Protein AF-A0A3D2SJW5-F1 (afdb_monomer_lite)

Organism: NCBI:txid108980

Structure (mmCIF, N/CA/C/O backbone):
data_AF-A0A3D2SJW5-F1
#
_entry.id   AF-A0A3D2SJW5-F1
#
loop_
_atom_site.group_PDB
_atom_site.id
_atom_site.type_symbol
_atom_site.label_atom_id
_atom_site.label_alt_id
_atom_site.label_comp_id
_atom_site.label_asym_id
_atom_site.label_entity_id
_atom_site.label_seq_id
_atom_site.pdbx_PDB_ins_code
_atom_site.Cartn_x
_atom_site.Cartn_y
_atom_site.Cartn_z
_atom_site.occupancy
_atom_site.B_iso_or_equiv
_atom_site.auth_seq_id
_atom_site.auth_comp_id
_atom_site.auth_asym_id
_atom_site.auth_atom_id
_atom_site.pdbx_PDB_model_num
ATOM 1 N N . MET A 1 1 ? -3.505 52.581 76.945 1.00 42.41 1 MET A N 1
ATOM 2 C CA . MET A 1 1 ? -4.119 52.944 75.648 1.00 42.41 1 MET A CA 1
ATOM 3 C C . MET A 1 1 ? -3.589 51.964 74.610 1.00 42.41 1 MET A C 1
ATOM 5 O O . MET A 1 1 ? -2.445 52.078 74.195 1.00 42.41 1 MET A O 1
ATOM 9 N N . LEU A 1 2 ? -4.366 50.921 74.330 1.00 38.41 2 LEU A N 1
ATOM 10 C CA . LEU A 1 2 ? -3.996 49.765 73.513 1.00 38.41 2 LEU A CA 1
ATOM 11 C C . LEU A 1 2 ? -4.323 50.067 72.040 1.00 38.41 2 LEU A C 1
ATOM 13 O O . LEU A 1 2 ? -5.460 50.423 71.743 1.00 38.41 2 LEU A O 1
ATOM 17 N N . LYS A 1 3 ? -3.363 49.928 71.119 1.00 41.38 3 LYS A N 1
ATOM 18 C CA . LYS A 1 3 ? -3.633 49.884 69.671 1.00 41.38 3 LYS A CA 1
ATOM 19 C C . LYS A 1 3 ? -3.129 48.553 69.126 1.00 41.38 3 LYS A C 1
ATOM 21 O O . LYS A 1 3 ? -1.937 48.376 68.908 1.00 41.38 3 LYS A O 1
ATOM 26 N N . ALA A 1 4 ? -4.059 47.618 68.957 1.00 44.56 4 ALA A N 1
ATOM 27 C CA . ALA A 1 4 ? -3.851 46.399 68.193 1.00 44.56 4 ALA A CA 1
ATOM 28 C C . ALA A 1 4 ? -3.848 46.751 66.697 1.00 44.56 4 ALA A C 1
ATOM 30 O O . ALA A 1 4 ? -4.776 47.401 66.216 1.00 44.56 4 ALA A O 1
ATOM 31 N N . ILE A 1 5 ? -2.809 46.341 65.972 1.00 50.91 5 ILE A N 1
ATOM 32 C CA . ILE A 1 5 ? -2.748 46.423 64.511 1.00 50.91 5 ILE A CA 1
ATOM 33 C C . ILE A 1 5 ? -2.974 45.004 63.989 1.00 50.91 5 ILE A C 1
ATOM 35 O O . ILE A 1 5 ? -2.102 44.147 64.097 1.00 50.91 5 ILE A O 1
ATOM 39 N N . PHE A 1 6 ? -4.170 44.755 63.460 1.00 44.25 6 PHE A N 1
ATOM 40 C CA . PHE A 1 6 ? -4.479 43.569 62.665 1.00 44.25 6 PHE A CA 1
ATOM 41 C C . PHE A 1 6 ? -4.082 43.857 61.214 1.00 44.25 6 PHE A C 1
ATOM 43 O O . PHE A 1 6 ? -4.751 44.629 60.530 1.00 44.25 6 PHE A O 1
ATOM 50 N N . ALA A 1 7 ? -2.991 43.255 60.741 1.00 50.41 7 ALA A N 1
ATOM 51 C CA . ALA A 1 7 ? -2.663 43.222 59.319 1.00 50.41 7 ALA A CA 1
ATOM 52 C C . ALA A 1 7 ? -3.240 41.931 58.721 1.00 50.41 7 ALA A C 1
ATOM 54 O O . ALA A 1 7 ? -2.779 40.831 59.019 1.00 50.41 7 ALA A O 1
ATOM 55 N N . ILE A 1 8 ? -4.290 42.071 57.914 1.00 51.62 8 ILE A N 1
ATOM 56 C CA . ILE A 1 8 ? -4.923 40.975 57.178 1.00 51.62 8 ILE A CA 1
ATOM 57 C C . ILE A 1 8 ? -4.055 40.690 55.949 1.00 51.62 8 ILE A C 1
ATOM 59 O O . ILE A 1 8 ? -3.985 41.505 55.032 1.00 51.62 8 ILE A O 1
ATOM 63 N N . PHE A 1 9 ? -3.380 39.542 55.933 1.00 43.09 9 PHE A N 1
ATOM 64 C CA . PHE A 1 9 ? -2.624 39.068 54.775 1.00 43.09 9 PHE A CA 1
ATOM 65 C C . PHE A 1 9 ? -3.592 38.326 53.841 1.00 43.09 9 PHE A C 1
ATOM 67 O O . PHE A 1 9 ? -3.900 37.153 54.048 1.00 43.09 9 PHE A O 1
ATOM 74 N N . SER A 1 10 ? -4.147 39.021 52.843 1.00 54.88 10 SER A N 1
ATOM 75 C CA . SER A 1 10 ? -4.997 38.397 51.824 1.00 54.88 10 SER A CA 1
ATOM 76 C C . SER A 1 10 ? -4.137 37.559 50.876 1.00 54.88 10 SER A C 1
ATOM 78 O O . SER A 1 10 ? -3.510 38.084 49.953 1.00 54.88 10 SER A O 1
ATOM 80 N N . LEU A 1 11 ? -4.096 36.250 51.117 1.00 58.06 11 LEU A N 1
ATOM 81 C CA . LEU A 1 11 ? -3.429 35.277 50.260 1.00 58.06 11 LEU A CA 1
ATOM 82 C C . LEU A 1 11 ? -4.256 35.087 48.974 1.00 58.06 11 LEU A C 1
ATOM 84 O O . LEU A 1 11 ? -5.195 34.295 48.925 1.00 58.06 11 LEU A O 1
ATOM 88 N N . GLY A 1 12 ? -3.947 35.866 47.937 1.00 53.75 12 GLY A N 1
ATOM 89 C CA . GLY A 1 12 ? -4.556 35.718 46.616 1.00 53.75 12 GLY A CA 1
ATOM 90 C C . GLY A 1 12 ? -4.118 34.408 45.959 1.00 53.75 12 GLY A C 1
ATOM 91 O O . GLY A 1 12 ? -2.968 34.274 45.548 1.00 53.75 12 GLY A O 1
ATOM 92 N N . CYS A 1 13 ? -5.031 33.441 45.845 1.00 54.12 13 CYS A N 1
ATOM 93 C CA . CYS A 1 13 ? -4.825 32.235 45.042 1.00 54.12 13 CYS A CA 1
ATOM 94 C C . CYS A 1 13 ? -4.848 32.597 43.550 1.00 54.12 13 CYS A C 1
ATOM 96 O O . CYS A 1 13 ? -5.908 32.641 42.926 1.00 54.12 13 CYS A O 1
ATOM 98 N N . PHE A 1 14 ? -3.678 32.844 42.960 1.00 57.81 14 PHE A N 1
ATOM 99 C CA . PHE A 1 14 ? -3.523 32.871 41.507 1.00 57.81 14 PHE A CA 1
ATOM 100 C C . PHE A 1 14 ? -3.635 31.441 40.970 1.00 57.81 14 PHE A C 1
ATOM 102 O O . PHE A 1 14 ? -2.680 30.669 41.002 1.00 57.81 14 PHE A O 1
ATOM 109 N N . SER A 1 15 ? -4.821 31.076 40.483 1.00 53.75 15 SER A N 1
ATOM 110 C CA . SER A 1 15 ? -5.005 29.837 39.727 1.00 53.75 15 SER A CA 1
ATOM 111 C C . SER A 1 15 ? -4.444 30.035 38.320 1.00 53.75 15 SER A C 1
ATOM 113 O O . SER A 1 15 ? -5.119 30.567 37.441 1.00 53.75 15 SER A O 1
ATOM 115 N N . PHE A 1 16 ? -3.192 29.631 38.102 1.00 58.69 16 PHE A N 1
ATOM 116 C CA . PHE A 1 16 ? -2.643 29.491 36.757 1.00 58.69 16 PHE A CA 1
ATOM 117 C C . PHE A 1 16 ? -3.298 28.276 36.096 1.00 58.69 16 PHE A C 1
ATOM 119 O O . PHE A 1 16 ? -2.931 27.135 36.363 1.00 58.69 16 PHE A O 1
ATOM 126 N N . THR A 1 17 ? -4.287 28.511 35.235 1.00 53.75 17 THR A N 1
ATOM 127 C CA . THR A 1 17 ? -4.764 27.474 34.320 1.00 53.75 17 THR A CA 1
ATOM 128 C C . THR A 1 17 ? -3.764 27.379 33.173 1.00 53.75 17 THR A C 1
ATOM 130 O O . THR A 1 17 ? -3.714 28.221 32.276 1.00 53.75 17 THR A O 1
ATOM 133 N N . THR A 1 18 ? -2.904 26.365 33.205 1.00 54.69 18 THR A N 1
ATOM 134 C CA . THR A 1 18 ? -2.098 26.015 32.038 1.00 54.69 18 THR A CA 1
ATOM 135 C C . THR A 1 18 ? -3.037 25.414 30.997 1.00 54.69 18 THR A C 1
ATOM 137 O O . THR A 1 18 ? -3.420 24.249 31.057 1.00 54.69 18 THR A O 1
ATOM 140 N N . SER A 1 19 ? -3.449 26.220 30.020 1.00 59.31 19 SER A N 1
ATOM 141 C CA . SER A 1 19 ? -4.032 25.669 28.801 1.00 59.31 19 SER A CA 1
ATOM 142 C C . SER A 1 19 ? -2.899 25.018 28.011 1.00 59.31 19 SER A C 1
ATOM 144 O O . SER A 1 19 ? -2.157 25.673 27.280 1.00 59.31 19 SER A O 1
ATOM 146 N N . VAL A 1 20 ? -2.728 23.706 28.188 1.00 59.19 20 VAL A N 1
ATOM 147 C CA . VAL A 1 20 ? -1.933 22.902 27.258 1.00 59.19 20 VAL A CA 1
ATOM 148 C C . VAL A 1 20 ? -2.674 22.947 25.929 1.00 59.19 20 VAL A C 1
ATOM 150 O O . VAL A 1 20 ? -3.687 22.279 25.731 1.00 59.19 20 VAL A O 1
ATOM 153 N N . ARG A 1 21 ? -2.203 23.799 25.021 1.00 56.19 21 ARG A N 1
ATOM 154 C CA . ARG A 1 21 ? -2.673 23.809 23.643 1.00 56.19 21 ARG A CA 1
ATOM 155 C C . ARG A 1 21 ? -2.164 22.509 23.021 1.00 56.19 21 ARG A C 1
ATOM 157 O O . ARG A 1 21 ? -0.965 22.373 22.789 1.00 56.19 21 ARG A O 1
ATOM 164 N N . ALA A 1 22 ? -3.056 21.535 22.837 1.00 53.66 22 ALA A N 1
ATOM 165 C CA . ALA A 1 22 ? -2.737 20.316 22.108 1.00 53.66 22 ALA A CA 1
ATOM 166 C C . ALA A 1 22 ? -2.182 20.727 20.739 1.00 53.66 22 ALA A C 1
ATOM 168 O O . ALA A 1 22 ? -2.861 21.398 19.959 1.00 53.66 22 ALA A O 1
ATOM 169 N N . ASN A 1 23 ? -0.917 20.389 20.496 1.00 51.50 23 ASN A N 1
ATOM 170 C CA . ASN A 1 23 ? -0.310 20.496 19.178 1.00 51.50 23 ASN A CA 1
ATOM 171 C C . ASN A 1 23 ? -1.221 19.713 18.215 1.00 51.50 23 ASN A C 1
ATOM 173 O O . ASN A 1 23 ? -1.589 18.593 18.584 1.00 51.50 23 ASN A O 1
ATOM 177 N N . PRO A 1 24 ? -1.660 20.262 17.063 1.00 45.25 24 PRO A N 1
ATOM 178 C CA . PRO A 1 24 ? -2.457 19.502 16.107 1.00 45.25 24 PRO A CA 1
ATOM 179 C C . PRO A 1 24 ? -1.705 18.212 15.805 1.00 45.25 24 PRO A C 1
ATOM 181 O O . PRO A 1 24 ? -0.617 18.243 15.232 1.00 45.25 24 PRO A O 1
ATOM 184 N N . ASN A 1 25 ? -2.242 17.098 16.310 1.00 53.44 25 ASN A N 1
ATOM 185 C CA . ASN A 1 25 ? -1.600 15.801 16.208 1.00 53.44 25 ASN A CA 1
ATOM 186 C C . ASN A 1 25 ? -1.327 15.564 14.719 1.00 53.44 25 ASN A C 1
ATOM 188 O O . ASN A 1 25 ? -2.306 15.499 13.965 1.00 53.44 25 ASN A O 1
ATOM 192 N N . PRO A 1 26 ? -0.062 15.414 14.271 1.00 52.84 26 PRO A N 1
ATOM 193 C CA . PRO A 1 26 ? 0.163 14.729 13.008 1.00 52.84 26 PRO A CA 1
ATOM 194 C C . PRO A 1 26 ? -0.638 13.433 13.105 1.00 52.84 26 PRO A C 1
ATOM 196 O O . PRO A 1 26 ? -0.639 12.805 14.169 1.00 52.84 26 PRO A O 1
ATOM 199 N N . THR A 1 27 ? -1.416 13.119 12.069 1.00 62.84 27 THR A N 1
ATOM 200 C CA . THR A 1 27 ? -2.282 11.935 11.985 1.00 62.84 27 THR A CA 1
ATOM 201 C C . THR A 1 27 ? -1.685 10.799 12.813 1.00 62.84 27 THR A C 1
ATOM 203 O O . THR A 1 27 ? -0.561 10.395 12.536 1.00 62.84 27 THR A O 1
ATOM 206 N N . GLN A 1 28 ? -2.362 10.359 13.890 1.00 82.12 28 GLN A N 1
ATOM 207 C CA . GLN A 1 28 ? -1.746 9.612 15.016 1.00 82.12 28 GLN A CA 1
ATOM 208 C C . GLN A 1 28 ? -0.984 8.325 14.612 1.00 82.12 28 GLN A C 1
ATOM 210 O O . GLN A 1 28 ? -0.272 7.737 15.425 1.00 82.12 2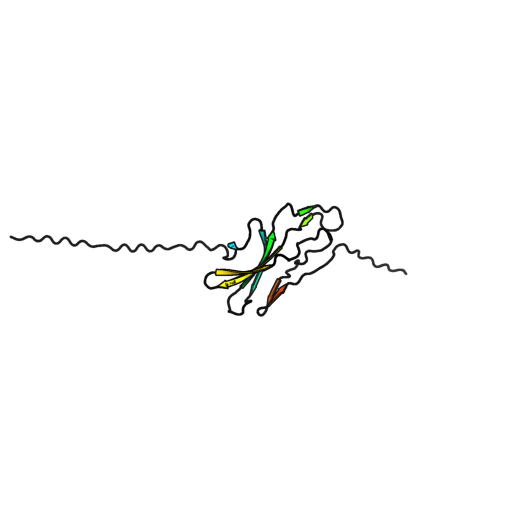8 GLN A O 1
ATOM 215 N N . TYR A 1 29 ? -1.123 7.887 13.362 1.00 90.94 29 TYR A N 1
ATOM 216 C CA . TYR A 1 29 ? -0.411 6.769 12.761 1.00 90.94 29 TYR A CA 1
ATOM 217 C C . TYR A 1 29 ? 0.964 7.114 12.147 1.00 90.94 29 TYR A C 1
ATOM 219 O O . TYR A 1 29 ? 1.698 6.199 11.788 1.00 90.94 29 TYR A O 1
ATOM 227 N N . GLN A 1 30 ? 1.360 8.390 12.037 1.00 93.00 30 GLN A N 1
ATOM 228 C CA . GLN A 1 30 ? 2.602 8.795 11.355 1.00 93.00 30 GLN A CA 1
ATOM 229 C C . GLN A 1 30 ? 3.864 8.176 11.977 1.00 93.00 30 GLN A C 1
ATOM 231 O O . GLN A 1 30 ? 4.838 7.914 11.279 1.00 93.00 30 GLN A O 1
ATOM 236 N N . GLN A 1 31 ? 3.832 7.894 13.282 1.00 93.50 31 GLN A N 1
ATOM 237 C CA . GLN A 1 31 ? 4.908 7.215 14.012 1.00 93.50 31 GLN A CA 1
ATOM 238 C C . GLN A 1 31 ? 5.214 5.795 13.502 1.00 93.50 31 GLN A C 1
ATOM 240 O O . GLN A 1 31 ? 6.306 5.289 13.743 1.00 93.50 31 GLN A O 1
ATOM 245 N N . TYR A 1 32 ? 4.270 5.156 12.804 1.00 95.75 32 TYR A N 1
ATOM 246 C CA . TYR A 1 32 ? 4.447 3.817 12.237 1.00 95.75 32 TYR A CA 1
ATOM 247 C C . TYR A 1 32 ? 5.018 3.839 10.815 1.00 95.75 32 TYR A C 1
ATOM 249 O O . TYR A 1 32 ? 5.328 2.779 10.274 1.00 95.75 32 TYR A O 1
ATOM 257 N N . ILE A 1 33 ? 5.172 5.022 10.210 1.00 96.62 33 ILE A N 1
ATOM 258 C CA . ILE A 1 33 ? 5.752 5.179 8.876 1.00 96.62 33 ILE A CA 1
ATOM 259 C C . ILE A 1 33 ? 7.266 5.349 9.021 1.00 96.62 33 ILE A C 1
ATOM 261 O O . ILE A 1 33 ? 7.709 6.321 9.643 1.00 96.62 33 ILE A O 1
ATOM 265 N N . PRO A 1 34 ? 8.086 4.430 8.476 1.00 96.25 34 PRO A N 1
ATOM 266 C CA . PRO A 1 34 ? 9.530 4.583 8.519 1.00 96.25 34 PRO A CA 1
ATOM 267 C C . PRO A 1 34 ? 9.979 5.857 7.794 1.00 96.25 34 PRO A C 1
ATOM 269 O O . PRO A 1 34 ? 9.313 6.370 6.892 1.00 96.25 34 PRO A O 1
ATOM 272 N N . LYS A 1 35 ? 11.151 6.372 8.171 1.00 95.88 35 LYS A N 1
ATOM 273 C CA . LYS A 1 35 ? 11.770 7.477 7.430 1.00 95.88 35 LYS A CA 1
ATOM 274 C C . LYS A 1 35 ? 12.021 7.048 5.987 1.00 95.88 35 LYS A C 1
ATOM 276 O O . LYS A 1 35 ? 12.410 5.910 5.759 1.00 95.88 35 LYS A O 1
ATOM 281 N N . HIS A 1 36 ? 11.870 7.983 5.051 1.00 96.38 36 HIS A N 1
ATOM 282 C CA . HIS A 1 36 ? 12.043 7.740 3.613 1.00 96.38 36 HIS A CA 1
ATOM 283 C C . HIS A 1 36 ? 11.060 6.718 3.032 1.00 96.38 36 HIS A C 1
ATOM 285 O O . HIS A 1 36 ? 11.383 6.054 2.060 1.00 96.38 36 HIS A O 1
ATOM 291 N N . TRP A 1 37 ? 9.867 6.589 3.610 1.00 98.06 37 TRP A N 1
ATOM 292 C CA . TRP A 1 37 ? 8.756 5.844 3.023 1.00 98.06 37 TRP A CA 1
ATOM 293 C C . TRP A 1 37 ? 7.619 6.809 2.689 1.00 98.06 37 TRP A C 1
ATOM 295 O O . TRP A 1 37 ? 7.419 7.810 3.385 1.00 98.06 37 TRP A O 1
ATOM 305 N N . LYS A 1 38 ? 6.876 6.515 1.624 1.00 96.81 38 LYS A N 1
ATOM 306 C CA . LYS A 1 38 ? 5.665 7.238 1.220 1.00 96.81 38 LYS A CA 1
ATOM 307 C C . LYS A 1 38 ? 4.433 6.370 1.468 1.00 96.81 38 LYS A C 1
ATOM 309 O O . LYS A 1 38 ? 4.505 5.145 1.417 1.00 96.81 38 LYS A O 1
ATOM 314 N N . ILE A 1 39 ? 3.305 7.013 1.751 1.00 96.62 39 ILE A N 1
ATOM 315 C CA . ILE A 1 39 ? 2.002 6.346 1.807 1.00 96.62 39 ILE A CA 1
ATOM 316 C C . ILE A 1 39 ? 1.461 6.306 0.378 1.00 96.62 39 ILE A C 1
ATOM 318 O O . ILE A 1 39 ? 1.331 7.359 -0.241 1.00 96.62 39 ILE A O 1
ATOM 322 N N . LEU A 1 40 ? 1.177 5.107 -0.127 1.00 95.75 40 LEU A N 1
ATOM 323 C CA . LEU A 1 40 ? 0.512 4.901 -1.415 1.00 95.75 40 LEU A CA 1
ATOM 324 C C . LEU A 1 40 ? -1.006 4.930 -1.254 1.00 95.75 40 LEU A C 1
ATOM 326 O O . LEU A 1 40 ? -1.702 5.581 -2.023 1.00 95.75 40 LEU A O 1
ATOM 330 N N . GLU A 1 41 ? -1.511 4.260 -0.218 1.00 95.44 41 GLU A N 1
ATOM 331 C CA . GLU A 1 41 ? -2.945 4.112 0.005 1.00 95.44 41 GLU A CA 1
ATOM 332 C C . GLU A 1 41 ? -3.283 4.205 1.494 1.00 95.44 41 GLU A C 1
ATOM 334 O O . GLU A 1 41 ? -2.521 3.774 2.364 1.00 95.44 41 GLU A O 1
ATOM 339 N N . THR A 1 42 ? -4.440 4.791 1.797 1.00 96.00 42 THR A N 1
ATOM 340 C CA . THR A 1 42 ? -5.033 4.819 3.137 1.00 96.00 42 THR A CA 1
ATOM 341 C C . THR A 1 42 ? -6.480 4.375 3.029 1.00 96.00 42 THR A C 1
ATOM 343 O O . THR A 1 42 ? -7.326 5.106 2.519 1.00 96.00 42 THR A O 1
ATOM 346 N N . VAL A 1 43 ? -6.762 3.187 3.546 1.00 96.31 43 VAL A N 1
ATOM 347 C CA . VAL A 1 43 ? -8.096 2.594 3.561 1.00 96.31 43 VAL A CA 1
ATOM 348 C C . VAL A 1 43 ? -8.631 2.662 4.973 1.00 96.31 43 VAL A C 1
ATOM 350 O O . VAL A 1 43 ? -7.913 2.389 5.934 1.00 96.31 43 VAL A O 1
ATOM 353 N N . LYS A 1 44 ? -9.900 3.026 5.102 1.00 96.50 44 LYS A N 1
ATOM 354 C CA . LYS A 1 44 ? -10.561 3.168 6.391 1.00 96.50 44 LYS A CA 1
ATOM 355 C C . LYS A 1 44 ? -11.769 2.262 6.497 1.00 96.50 44 LYS A C 1
ATOM 357 O O . LYS A 1 44 ? -12.472 2.045 5.511 1.00 96.50 44 LYS A O 1
ATOM 362 N N . GLY A 1 45 ? -12.025 1.768 7.696 1.00 97.06 45 GLY A N 1
ATOM 363 C CA . GLY A 1 45 ? -13.220 0.996 7.991 1.00 97.06 45 GLY A CA 1
ATOM 364 C C . GLY A 1 45 ? -13.073 0.216 9.283 1.00 97.06 45 GLY A C 1
ATOM 365 O O . GLY A 1 45 ? -11.968 -0.026 9.740 1.00 97.06 45 GLY A O 1
ATOM 366 N N . ASP A 1 46 ? -14.199 -0.186 9.851 1.00 97.69 46 ASP A N 1
ATOM 367 C CA . ASP A 1 46 ? -14.245 -0.964 11.086 1.00 97.69 46 ASP A CA 1
ATOM 368 C C . ASP A 1 46 ? -13.886 -2.436 10.798 1.00 97.69 46 ASP A C 1
ATOM 370 O O . ASP A 1 46 ? -14.676 -3.182 10.198 1.00 97.69 46 ASP A O 1
ATOM 374 N N . LEU A 1 47 ? -12.655 -2.837 11.141 1.00 97.75 47 LEU A N 1
ATOM 375 C CA . LEU A 1 47 ? -12.128 -4.179 10.882 1.00 97.75 47 LEU A CA 1
ATOM 376 C C . LEU A 1 47 ? -12.472 -5.147 12.007 1.00 97.75 47 LEU A C 1
ATOM 378 O O . LEU A 1 47 ? -12.822 -6.299 11.739 1.00 97.75 47 LEU A O 1
ATOM 382 N N . ASN A 1 48 ? -12.368 -4.694 13.253 1.00 96.94 48 ASN A N 1
ATOM 383 C CA . ASN A 1 48 ? -12.582 -5.522 14.437 1.00 96.94 48 ASN A CA 1
ATOM 384 C C . ASN A 1 48 ? -14.038 -5.502 14.952 1.00 96.94 48 ASN A C 1
ATOM 386 O O . ASN A 1 48 ? -14.370 -6.277 15.850 1.00 96.94 48 ASN A O 1
ATOM 390 N N . ARG A 1 49 ? -14.913 -4.702 14.329 1.00 97.12 49 ARG A N 1
ATOM 391 C CA . ARG A 1 49 ? -16.340 -4.532 14.644 1.00 97.12 49 ARG A CA 1
ATOM 392 C C . ARG A 1 49 ? -16.597 -3.897 16.010 1.00 97.12 49 ARG A C 1
ATOM 394 O O . ARG A 1 49 ? -17.594 -4.234 16.654 1.00 97.12 49 ARG A O 1
ATOM 401 N N . ASP A 1 50 ? -15.717 -3.006 16.458 1.00 96.88 50 ASP A N 1
ATOM 402 C CA . ASP A 1 50 ? -15.883 -2.261 17.711 1.00 96.88 50 ASP A CA 1
ATOM 403 C C . ASP A 1 50 ? -16.580 -0.897 17.532 1.00 96.88 50 ASP A C 1
ATOM 405 O O . ASP A 1 50 ? -16.878 -0.214 18.517 1.00 96.88 50 ASP A O 1
ATOM 409 N N . GLY A 1 51 ? -16.907 -0.527 16.289 1.00 96.19 51 GLY A N 1
ATOM 410 C CA . GLY A 1 51 ? -17.553 0.735 15.938 1.00 96.19 51 GLY A CA 1
ATOM 411 C C . GLY A 1 51 ? -16.592 1.916 15.778 1.00 96.19 51 GLY A C 1
ATOM 412 O O . GLY A 1 51 ? -17.056 3.034 15.536 1.00 96.19 51 GLY A O 1
ATOM 413 N N . LEU A 1 52 ? -15.279 1.705 15.903 1.00 95.94 52 LEU A N 1
ATOM 414 C CA . LEU A 1 52 ? -14.251 2.702 15.626 1.00 95.94 52 LEU A CA 1
ATOM 415 C C . LEU A 1 52 ? -13.705 2.540 14.197 1.00 95.94 52 LEU A C 1
ATOM 417 O O . LEU A 1 52 ? -13.700 1.467 13.601 1.00 95.94 52 LEU A O 1
ATOM 421 N N . GLU A 1 53 ? -13.275 3.654 13.601 1.00 96.06 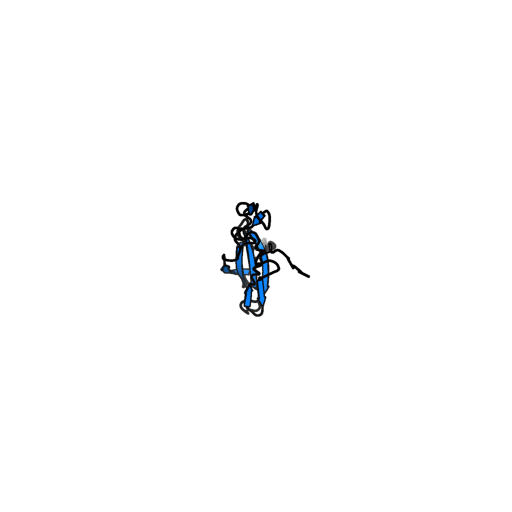53 GLU A N 1
ATOM 422 C CA . GLU A 1 53 ? -12.736 3.665 12.237 1.00 96.06 53 GLU A CA 1
ATOM 423 C C . GLU A 1 53 ? -11.257 3.254 12.250 1.00 96.06 53 GLU A C 1
ATOM 425 O O . GLU A 1 53 ? -10.381 4.086 12.502 1.00 96.06 53 GLU A O 1
ATOM 430 N N . ASP A 1 54 ? -10.981 1.978 11.977 1.00 97.81 54 ASP A N 1
ATOM 431 C CA . ASP A 1 54 ? -9.619 1.470 11.797 1.00 97.81 54 ASP A CA 1
ATOM 432 C C . ASP A 1 54 ? -9.013 1.940 10.467 1.00 97.81 54 ASP A C 1
ATOM 434 O O . ASP A 1 54 ? -9.708 2.394 9.550 1.00 97.81 54 ASP A O 1
ATOM 438 N N . ILE A 1 55 ? -7.687 1.824 10.355 1.00 97.56 55 ILE A N 1
ATOM 439 C CA . ILE A 1 55 ? -6.935 2.200 9.157 1.00 97.56 55 ILE A CA 1
ATOM 440 C C . ILE A 1 55 ? -6.063 1.043 8.677 1.00 97.56 55 ILE A C 1
ATOM 442 O O . ILE A 1 55 ? -5.362 0.400 9.456 1.00 97.56 55 ILE A O 1
ATOM 446 N N . VAL A 1 56 ? -6.032 0.847 7.361 1.00 98.12 56 VAL A N 1
ATOM 447 C CA . VAL A 1 56 ? -5.001 0.082 6.663 1.00 98.12 56 VAL A CA 1
ATOM 448 C C . VAL A 1 56 ? -4.199 1.026 5.776 1.00 98.12 56 VAL A C 1
ATOM 450 O O . VAL A 1 56 ? -4.767 1.816 5.027 1.00 98.12 56 VAL A O 1
ATOM 453 N N . LEU A 1 57 ? -2.874 0.956 5.873 1.00 97.69 57 LEU A N 1
ATOM 454 C CA . LEU A 1 57 ? -1.953 1.734 5.049 1.00 97.69 57 LEU A CA 1
ATOM 455 C C . LEU A 1 57 ? -1.202 0.802 4.107 1.00 97.69 57 LEU A C 1
ATOM 457 O O . LEU A 1 57 ? -0.668 -0.213 4.556 1.00 97.69 57 LEU A O 1
ATOM 461 N N . VAL A 1 58 ? -1.085 1.196 2.843 1.00 97.88 58 VAL A N 1
ATOM 462 C CA . VAL A 1 58 ? -0.043 0.683 1.950 1.00 97.88 58 VAL A CA 1
ATOM 463 C C . VAL A 1 58 ? 1.056 1.727 1.906 1.00 97.88 58 VAL A C 1
ATOM 465 O O . VAL A 1 58 ? 0.812 2.887 1.569 1.00 97.88 58 VAL A O 1
ATOM 468 N N . ILE A 1 59 ? 2.264 1.327 2.279 1.00 97.94 59 ILE A N 1
ATOM 469 C CA . ILE A 1 59 ? 3.446 2.184 2.247 1.00 97.94 59 ILE A CA 1
ATOM 470 C C . ILE A 1 59 ? 4.504 1.587 1.331 1.00 97.94 59 ILE A C 1
ATOM 472 O O . ILE A 1 59 ? 4.631 0.368 1.242 1.00 97.94 59 ILE A O 1
ATOM 476 N N . GLU A 1 60 ? 5.281 2.447 0.690 1.00 98.44 60 GLU A N 1
ATOM 477 C CA . GLU A 1 60 ? 6.382 2.075 -0.196 1.00 98.44 60 GLU A CA 1
ATOM 478 C C . GLU A 1 60 ? 7.650 2.801 0.236 1.00 98.44 60 GLU A C 1
ATOM 480 O O . GLU A 1 60 ? 7.612 3.987 0.588 1.00 98.44 60 GLU A O 1
ATOM 485 N N . GLU A 1 61 ? 8.774 2.092 0.235 1.00 98.50 61 GLU A N 1
ATOM 486 C CA . GLU A 1 61 ? 10.072 2.728 0.419 1.00 98.50 61 GLU A CA 1
ATOM 487 C C . GLU A 1 61 ? 10.333 3.744 -0.708 1.00 98.50 61 GLU A C 1
ATOM 489 O O . GLU A 1 61 ? 9.988 3.534 -1.862 1.00 98.50 61 GLU A O 1
ATOM 494 N N . ASN A 1 62 ? 10.941 4.879 -0.384 1.00 97.75 62 ASN A N 1
ATOM 495 C CA . ASN A 1 62 ? 11.339 5.894 -1.353 1.00 97.75 62 ASN A CA 1
ATOM 496 C C . ASN A 1 62 ? 12.869 5.946 -1.433 1.00 97.75 62 ASN A C 1
ATOM 498 O O . ASN A 1 62 ? 13.499 6.928 -1.027 1.00 97.75 62 ASN A O 1
ATOM 502 N N . ASN A 1 63 ? 13.469 4.843 -1.887 1.00 98.25 63 ASN A N 1
ATOM 503 C CA . ASN A 1 63 ? 14.909 4.712 -2.046 1.00 98.25 63 ASN A CA 1
ATOM 504 C C . ASN A 1 63 ? 15.277 4.751 -3.540 1.00 98.25 63 ASN A C 1
ATOM 506 O O . ASN A 1 63 ? 14.942 3.822 -4.277 1.00 98.25 63 ASN A O 1
ATOM 510 N N . PRO A 1 64 ? 16.021 5.774 -4.004 1.00 97.44 64 PRO A N 1
ATOM 511 C CA . PRO A 1 64 ? 16.390 5.896 -5.415 1.00 97.44 64 PRO A CA 1
ATOM 512 C C . PRO A 1 64 ? 17.291 4.755 -5.908 1.00 97.44 64 PRO A C 1
ATOM 514 O O . PRO A 1 64 ? 17.381 4.529 -7.105 1.00 97.44 64 PRO A O 1
ATOM 517 N N . LYS A 1 65 ? 17.945 4.003 -5.009 1.00 98.00 65 LYS A N 1
ATOM 518 C CA . LYS A 1 65 ? 18.745 2.824 -5.388 1.00 98.00 65 LYS A CA 1
ATOM 519 C C . LYS A 1 65 ? 17.899 1.646 -5.879 1.00 98.00 65 LYS A C 1
ATOM 521 O O . LYS A 1 65 ? 18.447 0.749 -6.505 1.00 98.00 65 LYS A O 1
ATOM 526 N N . ASN A 1 66 ? 16.603 1.651 -5.574 1.00 98.12 66 ASN A N 1
ATOM 527 C CA . ASN A 1 66 ? 15.636 0.644 -6.009 1.00 98.12 66 ASN A CA 1
ATOM 528 C C . ASN A 1 66 ? 14.842 1.115 -7.242 1.00 98.12 66 ASN A C 1
ATOM 530 O O . ASN A 1 66 ? 13.815 0.530 -7.570 1.00 98.12 66 ASN A O 1
ATOM 534 N N . ILE A 1 67 ? 15.291 2.186 -7.902 1.00 98.25 67 ILE A N 1
ATOM 535 C CA . ILE A 1 67 ? 14.811 2.575 -9.226 1.00 98.25 67 ILE A CA 1
ATOM 536 C C . ILE A 1 67 ? 15.861 2.097 -10.227 1.00 98.25 67 ILE A C 1
ATOM 538 O O . ILE A 1 67 ? 16.996 2.576 -10.220 1.00 98.25 67 ILE A O 1
ATOM 542 N N . LEU A 1 68 ? 15.507 1.100 -11.033 1.00 98.12 68 LEU A N 1
ATOM 543 C CA . LEU A 1 68 ? 16.409 0.476 -11.997 1.00 98.12 68 LEU A CA 1
ATOM 544 C C . LEU A 1 68 ? 16.139 1.012 -13.403 1.00 98.12 68 LEU A C 1
ATOM 546 O O . LEU A 1 68 ? 14.985 1.121 -13.806 1.00 98.12 68 LEU A O 1
ATOM 550 N N . SER A 1 69 ? 17.195 1.293 -14.166 1.00 97.75 69 SER A N 1
ATOM 551 C CA . SER A 1 69 ? 17.070 1.555 -15.605 1.00 97.75 69 SER A CA 1
ATOM 552 C C . SER A 1 69 ? 16.686 0.266 -16.330 1.00 97.75 69 SER A C 1
ATOM 554 O O . SER A 1 69 ? 17.237 -0.795 -16.028 1.00 97.75 69 SER A O 1
ATOM 556 N N . ASN A 1 70 ? 15.787 0.359 -17.302 1.00 96.38 70 ASN A N 1
ATOM 557 C CA . ASN A 1 70 ? 15.369 -0.754 -18.142 1.00 96.38 70 ASN A CA 1
ATOM 558 C C . ASN A 1 70 ? 15.474 -0.379 -19.624 1.00 96.38 70 ASN A C 1
ATOM 560 O O . ASN A 1 70 ? 14.747 0.480 -20.112 1.00 96.38 70 ASN A O 1
ATOM 564 N N . ASP A 1 71 ? 16.348 -1.087 -20.339 1.00 95.00 71 ASP A N 1
ATOM 565 C CA . ASP A 1 71 ? 16.557 -0.914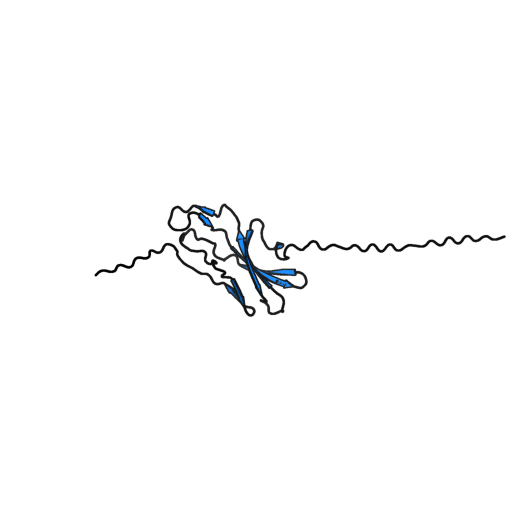 -21.783 1.00 95.00 71 ASP A CA 1
ATOM 566 C C . ASP A 1 71 ? 15.725 -1.909 -22.625 1.00 95.00 71 ASP A C 1
ATOM 568 O O . ASP A 1 71 ? 15.887 -1.993 -23.844 1.00 95.00 71 ASP A O 1
ATOM 572 N N . SER A 1 72 ? 14.859 -2.703 -21.980 1.00 91.12 72 SER A N 1
ATOM 573 C CA . SER A 1 72 ? 13.978 -3.685 -22.627 1.00 91.12 72 SER A CA 1
ATOM 574 C C . SER A 1 72 ? 12.575 -3.113 -22.886 1.00 91.12 72 SER A C 1
ATOM 576 O O . SER A 1 72 ? 12.335 -1.914 -22.775 1.00 91.12 72 SER A O 1
ATOM 578 N N . LEU A 1 73 ? 11.618 -3.973 -23.253 1.00 92.00 73 LEU A N 1
ATOM 579 C CA . LEU A 1 73 ? 10.204 -3.591 -23.300 1.00 92.00 73 LEU A CA 1
ATOM 580 C C . LEU A 1 73 ? 9.697 -3.194 -21.898 1.00 92.00 73 LEU A C 1
ATOM 582 O O . LEU A 1 73 ? 10.211 -3.681 -20.890 1.00 92.00 73 LEU A O 1
ATOM 586 N N . GLY A 1 74 ? 8.665 -2.350 -21.845 1.00 90.69 74 GLY A N 1
ATOM 587 C CA . GLY A 1 74 ? 8.065 -1.859 -20.600 1.00 90.69 74 GLY A CA 1
ATOM 588 C C . GLY A 1 74 ? 8.460 -0.417 -20.276 1.00 90.69 74 GLY A C 1
ATOM 589 O O . GLY A 1 74 ? 8.773 0.365 -21.175 1.00 90.69 74 GLY A O 1
ATOM 590 N N . SER A 1 75 ? 8.406 -0.058 -18.992 1.00 92.75 75 SER A N 1
ATOM 591 C CA . SER A 1 75 ? 8.823 1.267 -18.510 1.00 92.75 75 SER A CA 1
ATOM 592 C C . SER A 1 75 ? 10.349 1.424 -18.599 1.00 92.75 75 SER A C 1
ATOM 594 O O . SER A 1 75 ? 11.048 0.459 -18.287 1.00 92.75 75 SER A O 1
ATOM 596 N N . PRO A 1 76 ? 10.892 2.603 -18.971 1.00 95.12 76 PRO A N 1
ATOM 597 C CA . PRO A 1 76 ? 12.339 2.849 -18.966 1.00 95.12 76 PRO A CA 1
ATOM 598 C C . PRO A 1 76 ? 12.949 2.868 -17.556 1.00 95.12 76 PRO A C 1
ATOM 600 O O . PRO A 1 76 ? 14.152 2.677 -17.401 1.00 95.12 76 PRO A O 1
ATOM 603 N N . GLU A 1 77 ? 12.130 3.085 -16.526 1.00 97.31 77 GLU A N 1
ATOM 604 C CA . GLU A 1 77 ? 12.524 3.000 -15.119 1.00 97.31 77 GLU A CA 1
ATOM 605 C C . GLU A 1 77 ? 11.595 2.024 -14.389 1.00 97.31 77 GLU A C 1
ATOM 607 O O . GLU A 1 77 ? 10.372 2.113 -14.517 1.00 97.31 77 GLU A O 1
ATOM 612 N N . LEU A 1 78 ? 12.172 1.092 -13.629 1.00 98.12 78 LEU A N 1
ATOM 613 C CA . LEU A 1 78 ? 11.447 0.108 -12.829 1.00 98.12 78 LEU A CA 1
ATOM 614 C C . LEU A 1 78 ? 11.595 0.443 -11.349 1.00 98.12 78 LEU A C 1
ATOM 616 O O . LEU A 1 78 ? 12.700 0.408 -10.802 1.00 98.12 78 LEU A O 1
ATOM 620 N N . ASN A 1 79 ? 10.478 0.727 -10.690 1.00 98.38 79 ASN A N 1
ATOM 621 C CA . ASN A 1 79 ? 10.423 0.915 -9.254 1.00 98.38 79 ASN A CA 1
ATOM 622 C C . ASN A 1 79 ? 10.239 -0.434 -8.542 1.00 98.38 79 ASN A C 1
ATOM 624 O O . ASN A 1 79 ? 9.139 -0.980 -8.453 1.00 98.38 79 ASN A O 1
ATOM 628 N N . ILE A 1 80 ? 11.336 -0.958 -7.995 1.00 98.00 80 ILE A N 1
ATOM 629 C CA . ILE A 1 80 ? 11.356 -2.205 -7.217 1.00 98.00 80 ILE A CA 1
ATOM 630 C C . ILE A 1 80 ? 11.408 -1.944 -5.704 1.00 98.00 80 ILE A C 1
ATOM 632 O O . ILE A 1 80 ? 11.838 -2.803 -4.931 1.00 98.00 80 ILE A O 1
ATOM 636 N N . ASN A 1 81 ? 11.019 -0.745 -5.251 1.00 98.50 81 ASN A N 1
ATOM 637 C CA . ASN A 1 81 ? 10.980 -0.452 -3.823 1.00 98.50 81 ASN A CA 1
ATOM 638 C C . ASN A 1 81 ? 10.019 -1.411 -3.096 1.00 98.50 81 ASN A C 1
ATOM 640 O O . ASN A 1 81 ? 8.899 -1.641 -3.564 1.00 98.50 81 ASN A O 1
ATOM 644 N N . PRO A 1 82 ? 10.413 -1.957 -1.930 1.00 98.19 82 PRO A N 1
ATOM 645 C CA . PRO A 1 82 ? 9.541 -2.828 -1.164 1.00 98.19 82 PRO A CA 1
ATOM 646 C C . PRO A 1 82 ? 8.320 -2.062 -0.657 1.00 98.19 82 PRO A C 1
ATOM 648 O O . PRO A 1 82 ? 8.405 -0.909 -0.217 1.00 98.19 82 PRO A O 1
ATOM 651 N N . ARG A 1 83 ? 7.185 -2.759 -0.638 1.00 98.06 83 ARG A N 1
ATOM 652 C CA . ARG A 1 83 ? 5.940 -2.265 -0.057 1.00 98.06 83 ARG A CA 1
ATOM 653 C C . ARG A 1 83 ? 5.639 -2.948 1.267 1.00 98.06 83 ARG A C 1
ATOM 655 O O . ARG A 1 83 ? 6.147 -4.021 1.597 1.00 98.06 83 ARG A O 1
ATOM 662 N N . SER A 1 84 ? 4.821 -2.309 2.087 1.00 97.81 84 SER A N 1
ATOM 663 C CA . SER A 1 84 ? 4.296 -2.910 3.308 1.00 97.81 84 SER A CA 1
ATOM 664 C C . SER A 1 84 ? 2.849 -2.513 3.528 1.00 97.81 84 SER A C 1
ATOM 666 O O . SER A 1 84 ? 2.473 -1.363 3.320 1.00 97.81 84 SER A O 1
ATOM 668 N N . LEU A 1 85 ? 2.060 -3.471 4.002 1.00 98.25 85 LEU A N 1
ATOM 669 C CA . LEU A 1 85 ? 0.708 -3.249 4.485 1.00 98.25 85 LEU A CA 1
ATOM 670 C C . LEU A 1 85 ? 0.737 -3.141 6.006 1.00 98.25 85 LEU A C 1
ATOM 672 O O . LEU A 1 85 ? 1.227 -4.047 6.684 1.00 98.25 85 LEU A O 1
ATOM 676 N N . LEU A 1 86 ? 0.213 -2.045 6.543 1.00 98.50 86 LEU A N 1
ATOM 677 C CA . LEU A 1 86 ? 0.069 -1.818 7.978 1.00 98.50 86 LEU A CA 1
ATOM 678 C C . LEU A 1 86 ? -1.411 -1.824 8.333 1.00 98.50 86 LEU A C 1
ATOM 680 O O . LEU A 1 86 ? -2.177 -1.075 7.740 1.00 98.50 86 LEU A O 1
ATOM 684 N N . VAL A 1 87 ? -1.804 -2.619 9.322 1.00 98.38 87 VAL A N 1
ATOM 685 C CA . VAL A 1 87 ? -3.158 -2.593 9.889 1.00 98.38 87 VAL A CA 1
ATOM 686 C C . VAL A 1 87 ? -3.073 -1.896 11.239 1.00 98.38 87 VAL A C 1
ATOM 688 O O . VAL A 1 87 ? -2.247 -2.287 12.071 1.00 98.38 87 VAL A O 1
ATOM 691 N N . LEU A 1 88 ? -3.901 -0.872 11.452 1.00 98.31 88 LEU A N 1
ATOM 692 C CA . LEU A 1 88 ? -3.949 -0.060 12.664 1.00 98.31 88 LEU A CA 1
ATOM 693 C C . LEU A 1 88 ? -5.367 0.026 13.220 1.00 98.31 88 LEU A C 1
ATOM 695 O O . LEU A 1 88 ? -6.255 0.546 12.550 1.00 98.31 88 LEU A O 1
ATOM 699 N N . PHE A 1 89 ? -5.556 -0.400 14.465 1.00 97.62 89 PHE A N 1
ATOM 700 C CA . PHE A 1 89 ? -6.840 -0.280 15.141 1.00 97.62 89 PHE A CA 1
ATOM 701 C C . PHE A 1 89 ? -6.941 1.063 15.832 1.00 97.62 89 PHE A C 1
ATOM 703 O O . PHE A 1 89 ? -5.959 1.562 16.403 1.00 97.62 89 PHE A O 1
ATOM 710 N N . LYS A 1 90 ? -8.129 1.656 15.773 1.00 96.44 90 LYS A N 1
ATOM 711 C CA . LYS A 1 90 ? -8.425 2.882 16.497 1.00 96.44 90 LYS A CA 1
ATOM 712 C C . LYS A 1 90 ? -8.777 2.550 17.946 1.00 96.44 90 LYS A C 1
ATOM 714 O O . LYS A 1 90 ? -9.521 1.632 18.237 1.00 96.44 90 LYS A O 1
ATOM 719 N N . THR A 1 91 ? -8.249 3.335 18.876 1.00 93.12 91 THR A N 1
ATOM 720 C CA . THR A 1 91 ? -8.585 3.296 20.303 1.00 93.12 91 THR A CA 1
ATOM 721 C C . THR A 1 91 ? -8.846 4.713 20.811 1.00 93.12 91 THR A C 1
ATOM 723 O O . THR A 1 91 ? -8.673 5.706 20.090 1.00 93.12 91 THR A O 1
ATOM 726 N N . THR A 1 92 ? -9.222 4.835 22.085 1.00 90.19 92 THR A N 1
ATOM 727 C CA . THR A 1 92 ? -9.360 6.137 22.754 1.00 90.19 92 THR A CA 1
ATOM 728 C C . THR A 1 92 ? -8.016 6.854 22.930 1.00 90.19 92 THR A C 1
ATOM 730 O O . THR A 1 92 ? -7.993 8.079 23.034 1.00 90.19 92 THR A O 1
ATOM 733 N N . GLN A 1 93 ? -6.895 6.125 22.909 1.00 89.69 93 GLN A N 1
ATOM 734 C CA . GLN A 1 93 ? -5.536 6.670 23.002 1.00 89.69 93 GLN A CA 1
ATOM 735 C C . GLN A 1 93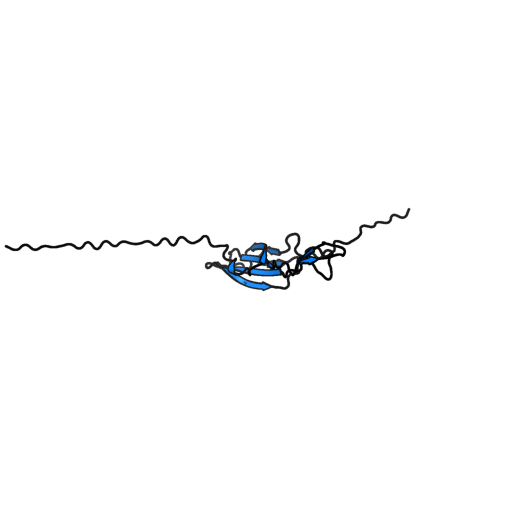 ? -4.921 6.990 21.631 1.00 89.69 93 GLN A C 1
ATOM 737 O O . GLN A 1 93 ? -3.975 7.774 21.555 1.00 89.69 93 GLN A O 1
ATOM 742 N N . GLY A 1 94 ? -5.459 6.443 20.539 1.00 91.69 94 GLY A N 1
ATOM 743 C CA . GLY A 1 94 ? -5.012 6.738 19.181 1.00 91.69 94 GLY A CA 1
ATOM 744 C C . GLY A 1 94 ? -5.020 5.519 18.271 1.00 91.69 94 GLY A C 1
ATOM 745 O O . GLY A 1 94 ? -5.826 4.620 18.454 1.00 91.69 94 GLY A O 1
ATOM 746 N N . TYR A 1 95 ? -4.159 5.506 17.254 1.00 96.12 95 TYR A N 1
ATOM 747 C CA . TYR A 1 95 ? -3.993 4.328 16.399 1.00 96.12 95 TYR A CA 1
ATOM 748 C C . TYR A 1 95 ? -2.906 3.408 16.958 1.00 96.12 95 TYR A C 1
ATOM 750 O O . TYR A 1 95 ? -1.815 3.871 17.304 1.00 96.12 95 TYR A O 1
ATOM 758 N N . HIS A 1 96 ? -3.185 2.108 16.988 1.00 95.56 96 HIS A N 1
ATOM 759 C CA . HIS A 1 96 ? -2.253 1.065 17.408 1.00 95.56 96 HIS A CA 1
ATOM 760 C C . HIS A 1 96 ? -1.987 0.103 16.257 1.00 95.56 96 HIS A C 1
ATOM 762 O O . HIS A 1 96 ? -2.922 -0.477 15.715 1.00 95.56 96 HIS A O 1
ATOM 768 N N . LEU A 1 97 ? -0.717 -0.080 15.894 1.00 97.31 97 LEU A N 1
ATOM 769 C CA . LEU A 1 97 ? -0.315 -1.085 14.912 1.00 97.31 97 LEU A CA 1
ATOM 770 C C . LEU A 1 97 ? -0.541 -2.491 15.487 1.00 97.31 97 LEU A C 1
ATOM 772 O O . LEU A 1 97 ? 0.019 -2.826 16.529 1.00 97.31 97 LEU A O 1
ATOM 776 N N . ILE A 1 98 ? -1.324 -3.313 14.793 1.00 97.19 98 ILE A N 1
ATOM 777 C CA . ILE A 1 98 ? -1.644 -4.694 15.197 1.00 97.19 98 ILE A CA 1
ATOM 778 C C . ILE A 1 98 ? -1.056 -5.722 14.244 1.00 97.19 98 ILE A C 1
ATOM 780 O O . ILE A 1 98 ? -0.829 -6.861 14.640 1.00 97.19 98 ILE A O 1
ATOM 784 N N . SER A 1 99 ? -0.805 -5.341 12.991 1.00 97.38 99 SER A N 1
ATOM 785 C CA . SER A 1 99 ? -0.187 -6.231 12.019 1.00 97.38 99 SER A CA 1
ATOM 786 C C . SER A 1 99 ? 0.569 -5.456 10.952 1.00 97.38 99 SER A C 1
ATOM 788 O O . SER A 1 99 ? 0.197 -4.341 10.579 1.00 97.38 99 SER A O 1
ATOM 790 N N . LYS A 1 100 ? 1.637 -6.080 10.461 1.00 97.69 100 LYS A N 1
ATOM 791 C CA . LYS A 1 100 ? 2.475 -5.602 9.368 1.00 97.69 100 LYS A CA 1
ATOM 792 C C . LYS A 1 100 ? 2.758 -6.770 8.431 1.00 97.69 100 LYS A C 1
ATOM 794 O O . LYS A 1 100 ? 3.235 -7.810 8.876 1.00 97.69 100 LYS A O 1
ATOM 799 N N . ASN A 1 101 ? 2.521 -6.578 7.139 1.00 96.94 101 ASN A N 1
ATOM 800 C CA . ASN A 1 101 ? 2.931 -7.498 6.083 1.00 96.94 101 ASN A CA 1
ATOM 801 C C . ASN A 1 101 ? 3.930 -6.782 5.160 1.00 96.94 101 ASN A C 1
ATOM 803 O O . ASN A 1 101 ? 3.689 -5.645 4.769 1.00 96.94 101 ASN A O 1
ATOM 807 N N . GLN A 1 102 ? 5.057 -7.425 4.845 1.00 96.00 102 GLN A N 1
ATOM 808 C CA . GLN A 1 102 ? 6.141 -6.867 4.014 1.00 96.00 102 GLN A CA 1
ATOM 809 C C . GLN A 1 102 ? 6.302 -7.606 2.677 1.00 96.00 102 GLN A C 1
ATOM 811 O O . GLN A 1 102 ? 7.369 -7.575 2.080 1.00 96.00 102 GLN A O 1
ATOM 816 N N . GLN A 1 103 ? 5.269 -8.335 2.259 1.00 92.50 103 GLN A N 1
ATOM 817 C CA . GLN A 1 103 ? 5.265 -9.216 1.090 1.00 92.50 103 GLN A CA 1
ATOM 818 C C . GLN A 1 103 ? 4.314 -8.713 -0.005 1.00 92.50 103 GLN A C 1
ATOM 820 O O . GLN A 1 103 ? 3.928 -9.481 -0.881 1.00 92.50 103 GLN A O 1
ATOM 825 N N . LEU A 1 104 ? 3.910 -7.439 0.046 1.00 95.12 104 LEU A N 1
ATOM 826 C CA . LEU A 1 104 ? 3.225 -6.825 -1.088 1.00 95.12 104 LEU A CA 1
ATOM 827 C C . LEU A 1 104 ? 4.203 -6.706 -2.268 1.00 95.12 104 LEU A C 1
ATOM 829 O O . LEU A 1 104 ? 5.363 -6.350 -2.036 1.00 95.12 104 LEU A O 1
ATOM 833 N N . PRO A 1 105 ? 3.754 -6.975 -3.506 1.00 95.81 105 PRO A N 1
ATOM 834 C CA . PRO A 1 105 ? 4.588 -6.775 -4.684 1.00 95.81 105 PRO A CA 1
ATOM 835 C C . PRO A 1 105 ? 4.959 -5.295 -4.833 1.00 95.81 105 PRO A C 1
ATOM 837 O O . PRO A 1 105 ? 4.157 -4.416 -4.506 1.00 95.81 105 PRO A O 1
ATOM 840 N N . SER A 1 106 ? 6.166 -5.026 -5.327 1.00 97.00 106 SER A N 1
ATOM 841 C CA . SER A 1 106 ? 6.594 -3.692 -5.756 1.00 97.00 106 SER A CA 1
ATOM 842 C C . SER A 1 106 ? 5.776 -3.192 -6.952 1.00 97.00 106 SER A C 1
ATOM 844 O O . SER A 1 106 ? 4.995 -3.942 -7.537 1.00 97.00 106 SER A O 1
ATOM 846 N N . GLU A 1 107 ? 5.950 -1.916 -7.303 1.00 96.88 107 GLU A N 1
ATOM 847 C CA . GLU A 1 107 ? 5.312 -1.304 -8.477 1.00 96.88 107 GLU A CA 1
ATOM 848 C C . GLU A 1 107 ? 5.692 -2.028 -9.770 1.00 96.88 107 GLU A C 1
ATOM 850 O O . GLU A 1 107 ? 4.847 -2.288 -10.618 1.00 96.88 107 GLU A O 1
ATOM 855 N N . ASN A 1 108 ? 6.964 -2.401 -9.907 1.00 97.19 108 ASN A N 1
ATOM 856 C CA . ASN A 1 108 ? 7.461 -3.155 -11.048 1.00 97.19 108 ASN A CA 1
ATOM 857 C C . ASN A 1 108 ? 8.245 -4.393 -10.603 1.00 97.19 108 ASN A C 1
ATOM 859 O O . ASN A 1 108 ? 8.615 -4.532 -9.435 1.00 97.19 108 ASN A O 1
ATOM 863 N N . ASP A 1 109 ? 8.527 -5.276 -11.558 1.00 95.94 109 ASP A N 1
ATOM 864 C CA . ASP A 1 109 ? 9.314 -6.495 -11.381 1.00 95.94 109 ASP A CA 1
ATOM 865 C C . ASP A 1 109 ? 10.492 -6.484 -12.368 1.00 95.94 109 ASP A C 1
ATOM 867 O O . ASP A 1 109 ? 10.305 -6.283 -13.568 1.00 95.94 109 ASP A O 1
ATOM 871 N N . ALA A 1 110 ? 11.712 -6.676 -11.862 1.00 94.94 110 ALA A N 1
ATOM 872 C CA . ALA A 1 110 ? 12.924 -6.685 -12.679 1.00 94.94 110 ALA A CA 1
ATOM 873 C C . ALA A 1 110 ? 13.010 -7.914 -13.602 1.00 94.94 110 ALA A C 1
ATOM 875 O O . ALA A 1 110 ? 13.554 -7.810 -14.701 1.00 94.94 110 ALA A O 1
ATOM 876 N N . ASP A 1 111 ? 12.447 -9.050 -13.183 1.00 95.06 111 ASP A N 1
ATOM 877 C CA . ASP A 1 111 ? 12.389 -10.278 -13.981 1.00 95.06 111 ASP A CA 1
ATOM 878 C C . ASP A 1 111 ? 11.219 -10.242 -14.981 1.00 95.06 111 ASP A C 1
ATOM 880 O O . ASP A 1 111 ? 11.199 -10.991 -15.961 1.00 95.06 111 ASP A O 1
ATOM 884 N N . SER A 1 112 ? 10.257 -9.334 -14.772 1.00 95.12 112 SER A N 1
ATOM 885 C CA . SER A 1 112 ? 9.120 -9.101 -15.665 1.00 95.12 112 SER A CA 1
ATOM 886 C C . SER A 1 112 ? 8.838 -7.598 -15.886 1.00 95.12 112 SER A C 1
ATOM 888 O O . SER A 1 112 ? 7.793 -7.105 -15.453 1.00 95.12 112 SER A O 1
ATOM 890 N N . PRO A 1 113 ? 9.688 -6.866 -16.643 1.00 95.12 113 PRO A N 1
ATOM 891 C CA . PRO A 1 113 ? 9.611 -5.398 -16.810 1.00 95.12 113 PRO A CA 1
ATOM 892 C C . PRO A 1 113 ? 8.308 -4.849 -17.411 1.00 95.12 113 PRO A C 1
ATOM 894 O O . PRO A 1 113 ? 8.019 -3.656 -17.350 1.00 95.12 113 PRO A O 1
ATOM 897 N N . CYS A 1 114 ? 7.525 -5.728 -18.028 1.00 94.81 114 CYS A N 1
ATOM 898 C CA . CYS A 1 114 ? 6.239 -5.417 -18.636 1.00 94.81 114 CYS A CA 1
ATOM 899 C C . CYS A 1 114 ? 5.053 -5.558 -17.677 1.00 94.81 114 CYS A C 1
ATOM 901 O O . CYS A 1 114 ? 3.922 -5.279 -18.084 1.00 94.81 114 CYS A O 1
ATOM 903 N N . LEU A 1 115 ? 5.285 -6.042 -16.454 1.00 94.81 115 LEU A N 1
ATOM 904 C CA . LEU A 1 115 ? 4.259 -6.161 -15.427 1.00 94.81 115 LEU A CA 1
ATOM 905 C C . LEU A 1 115 ? 3.790 -4.759 -15.019 1.00 94.81 115 LEU A C 1
ATOM 907 O O . LEU A 1 115 ? 4.590 -3.946 -14.556 1.00 94.81 115 LEU A O 1
ATOM 911 N N . ALA A 1 116 ? 2.501 -4.490 -15.228 1.00 93.88 116 ALA A N 1
ATOM 912 C CA . ALA A 1 116 ? 1.836 -3.315 -14.676 1.00 93.88 116 ALA A CA 1
ATOM 913 C C . ALA A 1 116 ? 1.755 -3.433 -13.149 1.00 93.88 116 ALA A C 1
ATOM 915 O O . ALA A 1 116 ? 1.781 -4.549 -12.623 1.00 93.88 116 ALA A O 1
ATOM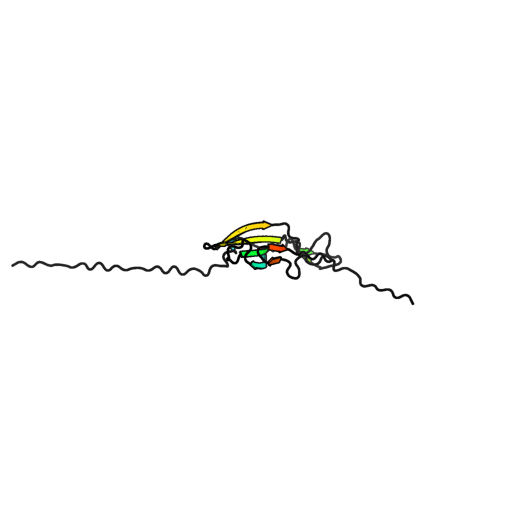 916 N N . ASP A 1 117 ? 1.650 -2.303 -12.449 1.0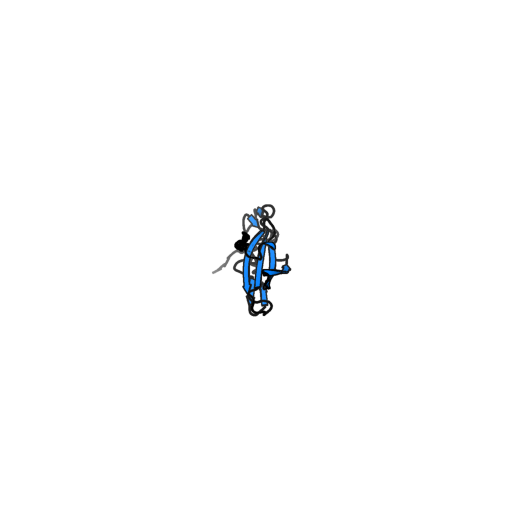0 95.56 117 ASP A N 1
ATOM 917 C CA . ASP A 1 117 ? 1.622 -2.303 -10.987 1.00 95.56 117 ASP A CA 1
ATOM 918 C C . ASP A 1 117 ? 0.465 -3.180 -10.473 1.00 95.56 117 ASP A C 1
ATOM 920 O O . ASP A 1 117 ? -0.700 -2.871 -10.725 1.00 95.56 117 ASP A O 1
ATOM 924 N N . PRO A 1 118 ? 0.738 -4.268 -9.720 1.00 95.12 118 PRO A N 1
ATOM 925 C CA . PRO A 1 118 ? -0.322 -5.148 -9.241 1.00 95.12 118 PRO A CA 1
ATOM 926 C C . PRO A 1 118 ? -1.321 -4.474 -8.293 1.00 95.12 118 PRO A C 1
ATOM 928 O O . PRO A 1 118 ? -2.384 -5.039 -8.044 1.00 95.12 118 PRO A O 1
ATOM 931 N N . LEU A 1 119 ? -0.983 -3.314 -7.727 1.00 94.44 119 LEU A N 1
ATOM 932 C CA . LEU A 1 119 ? -1.864 -2.505 -6.881 1.00 94.44 119 LEU A CA 1
ATOM 933 C C . LEU A 1 119 ? -2.430 -1.271 -7.600 1.00 94.44 119 LEU A C 1
ATOM 935 O O . LEU A 1 119 ? -3.119 -0.474 -6.953 1.00 94.44 119 LEU A O 1
ATOM 939 N N . GLU A 1 120 ? -2.174 -1.115 -8.904 1.00 87.75 120 GLU A N 1
ATOM 940 C CA . GLU A 1 120 ? -2.815 -0.088 -9.728 1.00 87.75 120 GLU A CA 1
ATOM 941 C C . GLU A 1 120 ? -4.347 -0.178 -9.579 1.00 87.75 120 GLU A C 1
ATOM 943 O O . GLU A 1 120 ? -4.910 -1.260 -9.399 1.00 87.75 120 GLU A O 1
ATOM 948 N N . ASP A 1 121 ? -5.021 0.974 -9.588 1.00 81.75 121 ASP A N 1
ATOM 949 C CA . ASP A 1 121 ? -6.481 1.113 -9.446 1.00 81.75 121 ASP A CA 1
ATOM 950 C C . ASP A 1 121 ? -7.114 0.757 -8.080 1.00 81.75 121 ASP A C 1
ATOM 952 O O . ASP A 1 121 ? -8.338 0.651 -7.970 1.00 81.75 121 ASP A O 1
ATOM 956 N N . GLY A 1 122 ? -6.330 0.678 -6.998 1.00 75.50 122 GLY A N 1
ATOM 957 C CA . GLY A 1 122 ? -6.872 0.631 -5.629 1.00 75.50 122 GLY A CA 1
ATOM 958 C C . GLY A 1 122 ? -7.299 -0.771 -5.190 1.00 75.50 122 GLY A C 1
ATOM 959 O O . GLY A 1 122 ? -8.482 -1.085 -5.031 1.00 75.50 122 GLY A O 1
ATOM 960 N N . GLY A 1 123 ? -6.300 -1.624 -4.960 1.00 87.00 123 GLY A N 1
ATOM 961 C CA . GLY A 1 123 ? -6.485 -3.030 -4.606 1.00 87.00 123 GLY A CA 1
ATOM 962 C C . GLY A 1 123 ? -6.887 -3.301 -3.152 1.00 87.00 123 GLY A C 1
ATOM 963 O O . GLY A 1 123 ? -7.250 -4.436 -2.833 1.00 87.00 123 GLY A O 1
ATOM 964 N N . VAL A 1 124 ? -6.839 -2.320 -2.245 1.00 95.62 124 VAL A N 1
ATOM 965 C CA . VAL A 1 124 ? -7.075 -2.557 -0.813 1.00 95.62 124 VAL A CA 1
ATOM 966 C C . VAL A 1 124 ? -8.429 -2.003 -0.381 1.00 95.62 124 VAL A C 1
ATOM 968 O O . VAL A 1 124 ? -8.752 -0.836 -0.555 1.00 95.62 124 VAL A O 1
ATOM 971 N N . THR A 1 125 ? -9.265 -2.843 0.231 1.00 96.06 125 THR A N 1
ATOM 972 C CA . THR A 1 125 ? -10.579 -2.410 0.729 1.00 96.06 125 THR A CA 1
ATOM 973 C C . THR A 1 125 ? -10.913 -3.028 2.075 1.00 96.06 125 THR A C 1
ATOM 975 O O . THR A 1 125 ? -10.493 -4.138 2.402 1.00 96.06 125 THR A O 1
ATOM 978 N N . ILE A 1 126 ? -11.725 -2.314 2.853 1.00 96.69 126 ILE A N 1
ATOM 979 C CA . ILE A 1 126 ? -12.335 -2.827 4.078 1.00 96.69 126 ILE A CA 1
ATOM 980 C C . ILE A 1 126 ? -13.840 -2.906 3.847 1.00 96.69 126 ILE A C 1
ATOM 982 O O . ILE A 1 126 ? -14.485 -1.925 3.482 1.00 96.69 126 ILE A O 1
ATOM 986 N N . SER A 1 127 ? -14.423 -4.086 4.046 1.00 94.56 127 SER A N 1
ATOM 987 C CA . SER A 1 127 ? -15.867 -4.276 3.920 1.00 94.56 127 SER A CA 1
ATOM 988 C C . SER A 1 127 ? -16.367 -5.294 4.934 1.00 94.56 127 SER A C 1
ATOM 990 O O . SER A 1 127 ? -15.933 -6.444 4.931 1.00 94.56 127 SER A O 1
ATOM 992 N N . LYS A 1 128 ? -17.310 -4.882 5.793 1.00 94.75 128 LYS A N 1
ATOM 993 C CA . LYS A 1 128 ? -17.979 -5.746 6.788 1.00 94.75 128 LYS A CA 1
ATOM 994 C C . LYS A 1 128 ? -17.005 -6.472 7.739 1.00 94.75 128 LYS A C 1
ATOM 996 O O . LYS A 1 128 ? -17.201 -7.648 8.064 1.00 94.75 128 LYS A O 1
ATOM 1001 N N . GLY A 1 129 ? -15.960 -5.780 8.193 1.00 96.25 129 GLY A N 1
ATOM 1002 C CA . GLY A 1 129 ? -14.918 -6.355 9.051 1.00 96.25 129 GLY A CA 1
ATOM 1003 C C . GLY A 1 129 ? -13.943 -7.285 8.323 1.00 96.25 129 GLY A C 1
ATOM 1004 O O . GLY A 1 129 ? -13.325 -8.136 8.950 1.00 96.25 129 GLY A O 1
ATOM 1005 N N . ILE A 1 130 ? -13.854 -7.196 6.993 1.00 96.81 130 ILE A N 1
ATOM 1006 C CA . ILE A 1 130 ? -12.932 -7.994 6.180 1.00 96.81 130 ILE A CA 1
ATOM 1007 C C . ILE A 1 130 ? -12.021 -7.046 5.409 1.00 96.81 130 ILE A C 1
ATOM 1009 O O . ILE A 1 130 ? -12.506 -6.227 4.625 1.00 96.81 130 ILE A O 1
ATOM 1013 N N . LEU A 1 131 ? -10.712 -7.202 5.606 1.00 97.38 131 LEU A N 1
ATOM 1014 C CA . LEU A 1 131 ? -9.688 -6.632 4.738 1.00 97.38 131 LEU A CA 1
ATOM 1015 C C . LEU A 1 131 ? -9.578 -7.491 3.475 1.00 97.38 131 LEU A C 1
ATOM 1017 O O . LEU A 1 131 ? -9.316 -8.691 3.560 1.00 97.38 131 LEU A O 1
ATOM 1021 N N . LYS A 1 132 ? -9.774 -6.881 2.310 1.00 96.62 132 LYS A N 1
ATOM 1022 C CA . LYS A 1 132 ? -9.567 -7.508 1.005 1.00 96.62 132 LYS A CA 1
ATOM 1023 C C . LYS A 1 132 ? -8.402 -6.827 0.308 1.00 96.62 132 LYS A C 1
ATOM 1025 O O . LYS A 1 132 ? -8.329 -5.602 0.296 1.00 96.62 132 LYS A O 1
ATOM 1030 N N . ILE A 1 133 ? -7.531 -7.639 -0.275 1.00 95.38 133 ILE A N 1
ATOM 1031 C CA . ILE A 1 133 ? -6.405 -7.198 -1.095 1.00 95.38 133 ILE A CA 1
ATOM 1032 C C . ILE A 1 133 ? -6.587 -7.872 -2.452 1.00 95.38 133 ILE A C 1
ATOM 1034 O O . ILE A 1 133 ? -6.626 -9.101 -2.527 1.00 95.38 133 ILE A O 1
ATOM 1038 N N . ASN A 1 134 ? -6.763 -7.072 -3.492 1.00 94.56 134 ASN A N 1
ATOM 1039 C CA . ASN A 1 134 ? -6.837 -7.500 -4.877 1.00 94.56 134 ASN A CA 1
ATOM 1040 C C . ASN A 1 134 ? -5.529 -7.114 -5.567 1.00 94.56 134 ASN A C 1
ATOM 1042 O O . ASN A 1 134 ? -5.081 -5.980 -5.422 1.00 94.56 134 ASN A O 1
ATOM 1046 N N . LEU A 1 135 ? -4.912 -8.073 -6.255 1.00 94.69 135 LEU A N 1
ATOM 1047 C CA . LEU A 1 135 ? -3.672 -7.871 -6.992 1.00 94.69 135 LEU A CA 1
ATOM 1048 C C . LEU A 1 135 ? -3.931 -8.158 -8.471 1.00 94.69 135 LEU A C 1
ATOM 1050 O O . LEU A 1 135 ? -4.296 -9.278 -8.840 1.00 94.69 135 LEU A O 1
ATOM 1054 N N . HIS A 1 136 ? -3.736 -7.147 -9.308 1.00 92.56 136 HIS A N 1
ATOM 1055 C CA . HIS A 1 136 ? -4.016 -7.174 -10.736 1.00 92.56 136 HIS A CA 1
ATOM 1056 C C . HIS A 1 136 ? -2.743 -7.470 -11.534 1.00 92.56 136 HIS A C 1
ATOM 1058 O O . HIS A 1 136 ? -2.014 -6.576 -11.940 1.00 92.56 136 HIS A O 1
ATOM 1064 N N . TYR A 1 137 ? -2.469 -8.750 -11.787 1.00 92.12 137 TYR A N 1
ATOM 1065 C CA . TYR A 1 137 ? -1.304 -9.150 -12.580 1.00 92.12 137 TYR A CA 1
ATOM 1066 C C . TYR A 1 137 ? -1.600 -9.072 -14.082 1.00 92.12 137 TYR A C 1
ATOM 1068 O O . TYR A 1 137 ? -2.265 -9.946 -14.642 1.00 92.12 137 TYR A O 1
ATOM 1076 N N . TRP A 1 138 ? -1.085 -8.025 -14.731 1.00 91.12 138 TRP A N 1
ATOM 1077 C CA . TRP A 1 138 ? -1.254 -7.757 -16.160 1.00 91.12 138 TRP A CA 1
ATOM 1078 C C . TRP A 1 138 ? 0.085 -7.435 -16.837 1.00 91.12 138 TRP A C 1
ATOM 1080 O O . TRP A 1 138 ? 0.861 -6.625 -16.337 1.00 91.12 138 TRP A O 1
ATOM 1090 N N . LEU A 1 139 ? 0.355 -8.048 -17.994 1.00 91.88 139 LEU A N 1
ATOM 1091 C CA . LEU A 1 139 ? 1.552 -7.774 -18.798 1.00 91.88 139 LEU A CA 1
ATOM 1092 C C . LEU A 1 139 ? 1.202 -6.832 -19.954 1.00 91.88 139 LEU A C 1
ATOM 1094 O O . LEU A 1 139 ? 0.428 -7.186 -20.842 1.00 91.88 139 LEU A O 1
ATOM 1098 N N . SER A 1 140 ? 1.812 -5.648 -19.967 1.00 87.12 140 SER A N 1
ATOM 1099 C CA . SER A 1 140 ? 1.509 -4.575 -20.925 1.00 87.12 140 SER A CA 1
ATOM 1100 C C . SER A 1 140 ? 2.139 -4.763 -22.311 1.00 87.12 140 SER A C 1
ATOM 1102 O O . SER A 1 140 ? 1.642 -4.220 -23.293 1.00 87.12 140 SER A O 1
ATOM 1104 N N . CYS A 1 141 ? 3.194 -5.570 -22.434 1.00 88.06 141 CYS A N 1
ATOM 1105 C CA . CYS A 1 141 ? 3.968 -5.723 -23.673 1.00 88.06 141 CYS A CA 1
ATOM 1106 C C . CYS A 1 141 ? 3.396 -6.744 -24.672 1.00 88.06 141 CYS A C 1
ATOM 1108 O O . CYS A 1 141 ? 4.141 -7.363 -25.434 1.00 88.06 141 CYS A O 1
ATOM 1110 N N . GLY A 1 142 ? 2.079 -6.951 -24.673 1.00 76.50 142 GLY A N 1
ATOM 1111 C CA . GLY A 1 142 ? 1.408 -7.802 -25.654 1.00 76.50 142 GLY A CA 1
ATOM 1112 C C . GLY A 1 142 ? 1.229 -7.102 -27.006 1.00 76.50 142 GLY A C 1
ATOM 1113 O O . GLY A 1 142 ? 0.942 -5.910 -27.072 1.00 76.50 142 GLY A O 1
ATOM 1114 N N . SER A 1 143 ? 1.356 -7.847 -28.106 1.00 67.56 143 SER A N 1
ATOM 1115 C CA . SER A 1 143 ? 1.004 -7.347 -29.442 1.00 67.56 143 SER A CA 1
ATOM 1116 C C . SER A 1 143 ? -0.477 -7.573 -29.752 1.00 67.56 143 SER A C 1
ATOM 1118 O O . SER A 1 143 ? -0.992 -8.660 -29.492 1.00 67.56 143 SER A O 1
ATOM 1120 N N . TRP A 1 144 ? -1.128 -6.617 -30.418 1.00 60.44 144 TRP A N 1
ATOM 1121 C CA . TRP A 1 144 ? -2.443 -6.812 -31.038 1.00 60.44 144 TRP A CA 1
ATOM 1122 C C . TRP A 1 144 ? -2.277 -7.144 -32.530 1.00 60.44 144 TRP A C 1
ATOM 1124 O O . TRP A 1 144 ? -2.294 -6.251 -33.375 1.00 60.44 144 TRP A O 1
ATOM 1134 N N . TYR A 1 145 ? -2.085 -8.422 -32.871 1.00 65.94 145 TYR A N 1
ATOM 1135 C CA . TYR A 1 145 ? -2.159 -8.885 -34.262 1.00 65.94 145 TYR A CA 1
ATOM 1136 C C . TYR A 1 145 ? -3.436 -9.695 -34.478 1.00 65.94 145 TYR A C 1
ATOM 1138 O O . TYR A 1 145 ? -3.672 -10.697 -33.807 1.00 65.94 145 TYR A O 1
ATOM 1146 N N . VAL A 1 146 ? -4.233 -9.277 -35.463 1.00 63.16 146 VAL A N 1
ATOM 1147 C CA . VAL A 1 146 ? -5.343 -10.055 -36.023 1.00 63.16 146 VAL A CA 1
ATOM 1148 C C . VAL A 1 146 ? -5.071 -10.196 -37.516 1.00 63.16 146 VAL A C 1
ATOM 1150 O O . VAL A 1 146 ? -5.218 -9.240 -38.273 1.00 63.16 146 VAL A O 1
ATOM 1153 N N . THR A 1 147 ? -4.628 -11.371 -37.953 1.00 70.81 147 THR A N 1
ATOM 1154 C CA . THR A 1 147 ? -4.445 -11.677 -39.375 1.00 70.81 147 THR A CA 1
ATOM 1155 C C . THR A 1 147 ? -5.774 -12.128 -39.977 1.00 70.81 147 THR A C 1
ATOM 1157 O O . THR A 1 147 ? -6.288 -13.196 -39.658 1.00 70.81 147 THR A O 1
ATOM 1160 N N . HIS A 1 148 ? -6.339 -11.310 -40.866 1.00 53.62 148 HIS A N 1
ATOM 1161 C CA . HIS A 1 148 ? -7.396 -11.735 -41.784 1.00 53.62 148 HIS A CA 1
ATOM 1162 C C . HIS A 1 148 ? -6.731 -12.206 -43.079 1.00 53.62 148 HIS A C 1
ATOM 1164 O O . HIS A 1 148 ? -6.284 -11.387 -43.879 1.00 53.62 148 HIS A O 1
ATOM 1170 N N . ASN A 1 149 ? -6.643 -13.520 -43.276 1.00 63.09 149 ASN A N 1
ATOM 1171 C CA . ASN A 1 149 ? -6.383 -14.071 -44.604 1.00 63.09 149 ASN A CA 1
ATOM 1172 C C . ASN A 1 149 ? -7.732 -14.147 -45.330 1.00 63.09 149 ASN A C 1
ATOM 1174 O O . ASN A 1 149 ? -8.672 -14.734 -44.793 1.00 63.09 149 ASN A O 1
ATOM 1178 N N . THR A 1 150 ? -7.825 -13.510 -46.498 1.00 61.25 150 THR A N 1
ATOM 1179 C CA . THR A 1 150 ? -8.974 -13.626 -47.417 1.00 61.25 150 THR A CA 1
ATOM 1180 C C . THR A 1 150 ? -8.615 -14.547 -48.564 1.00 61.25 150 THR A C 1
ATOM 1182 O O . THR A 1 150 ? -7.423 -14.550 -48.945 1.00 61.25 150 THR A O 1
#

Sequence (150 aa):
MLKAIFAIFSLGCFSFTTSVRANPNPTQYQQYIPKHWKILETVKGDLNRDGLEDIVLVIEENNPKNILSNDSLGSPELNINPRSLLVLFKTTQGYHLISKNQQLPSENDADSPCLADPLEDGGVTISKGILKINLHYWLSCGSWYVTHNT

pLDDT: mean 85.61, std 17.91, range [38.41, 98.5]

Foldseek 3Di:
DDDDDDDDDPPDPPPPDPPPPPDPDPQQCVVVADPQKDWPDWEWDDQPPPPDIWIKTKIWHNDVVQWDADPDPADRTFRQTWIKIWTWDQDPVHTDTDDMDRPQGTCADPVQRQWGGQCPPHQWYDDPNDTGGGGRTDGRPDDDDDDDDD

Radius of gyration: 28.97 Å; chains: 1; bounding box: 37×67×123 Å

Secondary structure (DSSP, 8-state):
---------------------------TTGGGSPTTEEEEEEEEE-SSSSSS-EEEEEEEE--GGGEEE--SSS-SEEE---EEEEEEEE-SS-EEEEEEE--PPPSS-SS-TTBPPTTTTT-EEEETTEEEE-----BS----------